Protein AF-A0A1Y2IW12-F1 (afdb_monomer_lite)

Organism: Trametes coccinea (strain BRFM310) (NCBI:txid1353009)

Foldseek 3Di:
DLVVVLVVLVVPCVDPPNVLDLVSLQSNLVSLQVVQQQDPDVPPPDPDDSAGDPVSLVSSLVSLVSSCVNPVPPPSSVVCNVCSVVVRCVVPPPDDDPPPDPPDDDDDDDPDDDDDDD

Secondary structure (DSSP, 8-state):
-HHHHHHHHHHHTTSTTGGG-HHHHHHHHHHHHHHHS------TT-TT-----HHHHHHHHHHHHHHHHH-TT-HHHHHHHHHHHHHHHGGGSS------------------------

Radius of gyration: 27.44 Å; chains: 1; bounding box: 100×24×41 Å

pLDDT: mean 77.06, std 19.29, range [40.88, 96.38]

Sequence (118 aa):
MHRRAMEELDLYLPSYPYQDNPVLHVYAGLIALYLAQPVGDNSEETIYDQGWNASLVRDAQTHFERARAIDPSNVVAETFLTQLPGAVQGTRVQNTPDSDDEKMEVDDLAQGRKRVKA

Structure (mmCIF, N/CA/C/O backbone):
data_AF-A0A1Y2IW12-F1
#
_entry.id   AF-A0A1Y2IW12-F1
#
loop_
_atom_site.group_PDB
_atom_site.id
_atom_site.type_symbol
_atom_site.label_atom_id
_atom_site.label_alt_id
_atom_site.label_comp_id
_atom_site.label_asym_id
_atom_site.label_entity_id
_atom_site.label_seq_id
_atom_site.pdbx_PDB_ins_code
_atom_site.Cartn_x
_atom_site.Cartn_y
_atom_site.Cartn_z
_atom_site.occupancy
_atom_site.B_iso_or_equiv
_atom_site.auth_seq_id
_atom_site.auth_comp_id
_atom_site.auth_asym_id
_atom_site.auth_atom_id
_atom_site.pdbx_PDB_model_num
ATOM 1 N N . MET A 1 1 ? -5.978 -1.137 -16.981 1.00 72.25 1 MET A N 1
ATOM 2 C CA . MET A 1 1 ? -7.114 -1.298 -16.043 1.00 72.25 1 MET A CA 1
ATOM 3 C C . MET A 1 1 ? -6.675 -1.112 -14.591 1.00 72.25 1 MET A C 1
ATOM 5 O O . MET A 1 1 ? -7.268 -0.282 -13.926 1.00 72.25 1 MET A O 1
ATOM 9 N N . HIS A 1 2 ? -5.590 -1.750 -14.137 1.00 84.75 2 HIS A N 1
ATOM 10 C CA . HIS A 1 2 ? -5.084 -1.653 -12.753 1.00 84.75 2 HIS A CA 1
ATOM 11 C C . HIS A 1 2 ? -4.774 -0.231 -12.239 1.00 84.75 2 HIS A C 1
ATOM 13 O O . HIS A 1 2 ? -5.070 0.061 -11.090 1.00 84.75 2 HIS A O 1
ATOM 19 N N . ARG A 1 3 ? -4.271 0.686 -13.085 1.00 87.31 3 ARG A N 1
ATOM 20 C CA . ARG A 1 3 ? -4.056 2.093 -12.677 1.00 87.31 3 ARG A CA 1
ATOM 21 C C . ARG A 1 3 ? -5.349 2.826 -12.305 1.00 87.31 3 ARG A C 1
ATOM 23 O O . ARG A 1 3 ? -5.373 3.516 -11.303 1.00 87.31 3 ARG A O 1
ATOM 30 N N . ARG A 1 4 ? -6.432 2.611 -13.061 1.00 88.81 4 ARG A N 1
ATOM 31 C CA . ARG A 1 4 ? -7.741 3.216 -12.756 1.00 88.81 4 ARG A CA 1
ATOM 32 C C . ARG A 1 4 ? -8.314 2.684 -11.444 1.00 88.81 4 ARG A C 1
ATOM 34 O O . ARG A 1 4 ? -8.857 3.445 -10.662 1.00 88.81 4 ARG A O 1
ATOM 41 N N . ALA A 1 5 ? -8.145 1.384 -11.192 1.00 90.06 5 ALA A N 1
ATOM 42 C CA . ALA A 1 5 ? -8.543 0.788 -9.920 1.00 90.06 5 ALA A CA 1
ATOM 43 C C . ALA A 1 5 ? -7.748 1.375 -8.740 1.00 90.06 5 ALA A C 1
ATOM 45 O O . ALA A 1 5 ? -8.325 1.606 -7.684 1.00 90.06 5 ALA A O 1
ATOM 46 N N . MET A 1 6 ? -6.451 1.653 -8.926 1.00 91.00 6 MET A N 1
ATOM 47 C CA . MET A 1 6 ? -5.641 2.342 -7.917 1.00 91.00 6 MET A CA 1
ATOM 48 C C . MET A 1 6 ? -6.151 3.766 -7.660 1.00 91.00 6 MET A C 1
ATOM 50 O O . MET A 1 6 ? -6.369 4.130 -6.514 1.00 91.00 6 MET A O 1
ATOM 54 N N . GLU A 1 7 ? -6.427 4.537 -8.716 1.00 91.19 7 GLU A N 1
ATOM 55 C CA . GLU A 1 7 ? -6.966 5.902 -8.605 1.00 91.19 7 GLU A CA 1
ATOM 56 C C . GLU A 1 7 ? -8.311 5.941 -7.856 1.00 91.19 7 GLU A C 1
ATOM 58 O O . GLU A 1 7 ? -8.536 6.816 -7.021 1.00 91.19 7 GLU A O 1
ATOM 63 N N . GLU A 1 8 ? -9.204 4.983 -8.120 1.00 91.12 8 GLU A N 1
ATOM 64 C CA . GLU A 1 8 ? -10.467 4.855 -7.385 1.00 91.12 8 GLU A CA 1
ATOM 65 C C . GLU A 1 8 ? -10.237 4.475 -5.917 1.00 91.12 8 GLU A C 1
ATOM 67 O O . GLU A 1 8 ? -10.859 5.056 -5.025 1.00 91.12 8 GLU A O 1
ATOM 72 N N . LEU A 1 9 ? -9.331 3.532 -5.641 1.00 89.19 9 LEU A N 1
ATOM 73 C CA . LEU A 1 9 ? -8.990 3.157 -4.270 1.00 89.19 9 LEU A CA 1
ATOM 74 C C . LEU A 1 9 ? -8.397 4.337 -3.500 1.00 89.19 9 LEU A C 1
ATOM 76 O O . LEU A 1 9 ? -8.839 4.582 -2.384 1.00 89.19 9 LEU A O 1
ATOM 80 N N . ASP A 1 10 ? -7.491 5.112 -4.091 1.00 88.56 10 ASP A N 1
ATOM 81 C CA . ASP A 1 10 ? -6.901 6.299 -3.464 1.00 88.56 10 ASP A CA 1
ATOM 82 C C . ASP A 1 10 ? -7.932 7.397 -3.187 1.00 88.56 10 ASP A C 1
ATOM 84 O O . ASP A 1 10 ? -7.833 8.111 -2.186 1.00 88.56 10 ASP A O 1
ATOM 88 N N . LEU A 1 11 ? -8.954 7.511 -4.039 1.00 91.62 11 LEU A N 1
ATOM 89 C CA . LEU A 1 11 ? -10.056 8.444 -3.837 1.00 91.62 11 LEU A CA 1
ATOM 90 C C . LEU A 1 11 ? -10.928 8.048 -2.637 1.00 91.62 11 LEU A C 1
ATOM 92 O O . LEU A 1 11 ? -11.329 8.912 -1.854 1.00 91.62 11 LEU A O 1
ATOM 96 N N . TYR A 1 12 ? -11.241 6.757 -2.494 1.00 91.12 12 TYR A N 1
ATOM 97 C CA . TYR A 1 12 ? -12.205 6.285 -1.498 1.00 91.12 12 TYR A CA 1
ATOM 98 C C . TYR A 1 12 ? -11.578 5.844 -0.173 1.00 91.12 12 TYR A C 1
ATOM 100 O O . TYR A 1 12 ? -12.216 6.033 0.864 1.00 91.12 12 TYR A O 1
ATOM 108 N N . LEU A 1 13 ? -10.349 5.316 -0.156 1.00 91.19 13 LEU A N 1
ATOM 109 C CA . LEU A 1 13 ? -9.679 4.833 1.060 1.00 91.19 13 LEU A CA 1
ATOM 110 C C . LEU A 1 13 ? -9.655 5.858 2.202 1.00 91.19 13 LEU A C 1
ATOM 112 O O . LEU A 1 13 ? -9.868 5.449 3.335 1.00 91.19 13 LEU A O 1
ATOM 116 N N . PRO A 1 14 ? -9.396 7.159 1.972 1.00 91.25 14 PRO A N 1
ATOM 117 C CA . PRO A 1 14 ? -9.361 8.137 3.059 1.00 91.25 14 PRO A CA 1
ATOM 118 C C . PRO A 1 14 ? -10.731 8.415 3.688 1.00 91.25 14 PRO A C 1
ATOM 120 O O . PRO A 1 14 ? -10.805 9.022 4.753 1.00 91.25 14 PRO A O 1
ATOM 123 N N . SER A 1 15 ? -11.823 8.030 3.023 1.00 90.19 15 SER A N 1
ATOM 124 C CA . SER A 1 15 ? -13.179 8.300 3.496 1.00 90.19 15 SER A CA 1
ATOM 125 C C . SER A 1 15 ? -13.695 7.192 4.416 1.00 90.19 15 SER A C 1
ATOM 127 O O . SER A 1 15 ? -13.397 6.010 4.243 1.00 90.19 15 SER A O 1
ATOM 129 N N . TYR A 1 16 ? -14.499 7.570 5.410 1.00 86.19 16 TYR A N 1
ATOM 130 C CA . TYR A 1 16 ? -15.209 6.609 6.253 1.00 86.19 16 TYR A CA 1
ATOM 131 C C . TYR A 1 16 ? -16.287 5.876 5.429 1.00 86.19 16 TYR A C 1
ATOM 133 O O . TYR A 1 16 ? -17.015 6.543 4.688 1.00 86.19 16 TYR A O 1
ATOM 141 N N . PRO A 1 17 ? -16.448 4.543 5.554 1.00 89.69 17 PRO A N 1
ATOM 142 C CA . PRO A 1 17 ? -15.786 3.615 6.486 1.00 89.69 17 PRO A CA 1
ATOM 143 C C . PRO A 1 17 ? -14.548 2.904 5.907 1.00 89.69 17 PRO A C 1
ATOM 145 O O . PRO A 1 17 ? -14.016 1.980 6.518 1.00 89.69 17 PRO A O 1
ATOM 148 N N . TYR A 1 18 ? -14.107 3.276 4.707 1.00 90.50 18 TYR A N 1
ATOM 149 C CA . TYR A 1 18 ? -13.095 2.539 3.948 1.00 90.50 18 TYR A CA 1
ATOM 150 C C . TYR A 1 18 ? -11.687 2.657 4.534 1.00 90.50 18 TYR A C 1
ATOM 152 O O . TYR A 1 18 ? -10.904 1.715 4.414 1.00 90.50 18 TYR A O 1
ATOM 160 N N . GLN A 1 19 ? -11.392 3.756 5.234 1.00 92.12 19 GLN A N 1
ATOM 161 C CA . GLN A 1 19 ? -10.107 3.961 5.914 1.00 92.12 19 GLN A CA 1
ATOM 162 C C . GLN A 1 19 ? -9.797 2.880 6.960 1.00 92.12 19 GLN A C 1
ATOM 164 O O . GLN A 1 19 ? -8.627 2.585 7.190 1.00 92.12 19 GLN A O 1
ATOM 169 N N . ASP A 1 20 ? -10.831 2.270 7.547 1.00 91.88 20 ASP A N 1
ATOM 170 C CA . ASP A 1 20 ? -10.726 1.271 8.615 1.00 91.88 20 ASP A CA 1
ATOM 171 C C . ASP A 1 20 ? -10.980 -0.154 8.090 1.00 91.88 20 ASP A C 1
ATOM 173 O O . ASP A 1 20 ? -11.184 -1.088 8.863 1.00 91.88 20 ASP A O 1
ATOM 177 N N . ASN A 1 21 ? -10.990 -0.348 6.766 1.00 93.69 21 ASN A N 1
ATOM 178 C CA . ASN A 1 21 ? -11.195 -1.657 6.159 1.00 93.69 21 ASN A CA 1
ATOM 179 C C . ASN A 1 21 ? -9.844 -2.300 5.788 1.00 93.69 21 ASN A C 1
ATOM 181 O O . ASN A 1 21 ? -9.238 -1.909 4.783 1.00 93.69 21 ASN A O 1
ATOM 185 N N . PRO A 1 22 ? -9.375 -3.324 6.528 1.00 94.12 22 PRO A N 1
ATOM 186 C CA . PRO A 1 22 ? -8.060 -3.920 6.295 1.00 94.12 22 PRO A CA 1
ATOM 187 C C . PRO A 1 22 ? -7.963 -4.585 4.916 1.00 94.12 22 PRO A C 1
ATOM 189 O O . PRO A 1 22 ? -6.901 -4.579 4.299 1.00 94.12 22 PRO A O 1
ATOM 192 N N . VAL A 1 23 ? -9.075 -5.109 4.390 1.00 94.75 23 VAL A N 1
ATOM 193 C CA . VAL A 1 23 ? -9.125 -5.781 3.086 1.00 94.75 23 VAL A CA 1
ATOM 194 C C . VAL A 1 23 ? -8.882 -4.791 1.946 1.00 94.75 23 VAL A C 1
ATOM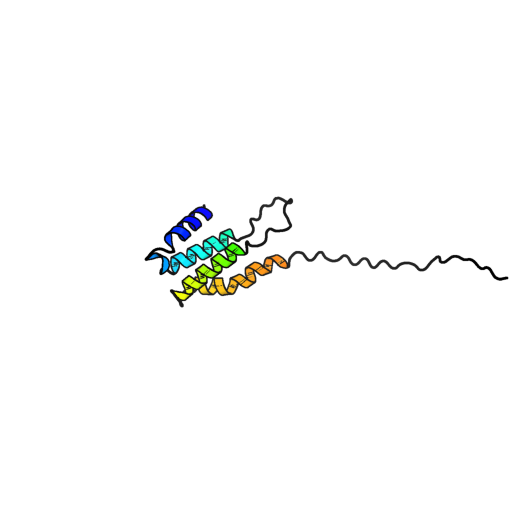 196 O O . VAL A 1 23 ? -8.150 -5.105 1.010 1.00 94.75 23 VAL A O 1
ATOM 199 N N . LEU A 1 24 ? -9.441 -3.580 2.027 1.00 94.38 24 LEU A N 1
ATOM 200 C CA . LEU A 1 24 ? -9.223 -2.551 1.003 1.00 94.38 24 LEU A CA 1
ATOM 201 C C . LEU A 1 24 ? -7.772 -2.065 0.983 1.00 94.38 24 LEU A C 1
ATOM 203 O O . LEU A 1 24 ? -7.207 -1.896 -0.097 1.00 94.38 24 LEU A O 1
ATOM 207 N N . HIS A 1 25 ? -7.144 -1.925 2.154 1.00 94.81 25 HIS A N 1
ATOM 208 C CA . HIS A 1 25 ? -5.707 -1.647 2.235 1.00 94.81 25 HIS A CA 1
ATOM 209 C C . HIS A 1 25 ? -4.877 -2.784 1.626 1.00 94.81 25 HIS A C 1
ATOM 211 O O . HIS A 1 25 ? -3.953 -2.512 0.867 1.00 94.81 25 HIS A O 1
ATOM 217 N N . VAL A 1 26 ? -5.230 -4.054 1.852 1.00 95.88 26 VAL A N 1
ATOM 218 C CA . VAL A 1 26 ? -4.550 -5.181 1.184 1.00 95.88 26 VAL A CA 1
ATOM 219 C C . VAL A 1 26 ? -4.673 -5.089 -0.341 1.00 95.88 26 VAL A C 1
ATOM 221 O O . VAL A 1 26 ? -3.670 -5.244 -1.035 1.00 95.88 26 VAL A O 1
ATOM 224 N N . TYR A 1 27 ? -5.860 -4.801 -0.884 1.00 94.75 27 TYR A N 1
ATOM 225 C CA . TYR A 1 27 ? -6.039 -4.668 -2.335 1.00 94.75 27 TYR A CA 1
ATOM 226 C C . TYR A 1 27 ? -5.245 -3.504 -2.929 1.00 94.75 27 TYR A C 1
ATOM 228 O O . TYR A 1 27 ? -4.601 -3.688 -3.963 1.00 94.75 27 TYR A O 1
ATOM 236 N N . ALA A 1 28 ? -5.239 -2.342 -2.272 1.00 94.94 28 ALA A N 1
ATOM 237 C CA . ALA A 1 28 ? -4.424 -1.203 -2.689 1.00 94.94 28 ALA A CA 1
ATOM 238 C C . ALA A 1 28 ? -2.931 -1.572 -2.708 1.00 94.94 28 ALA A C 1
ATOM 240 O O . ALA A 1 28 ? -2.243 -1.333 -3.701 1.00 94.94 28 ALA A O 1
ATOM 241 N N . GLY A 1 29 ? -2.452 -2.2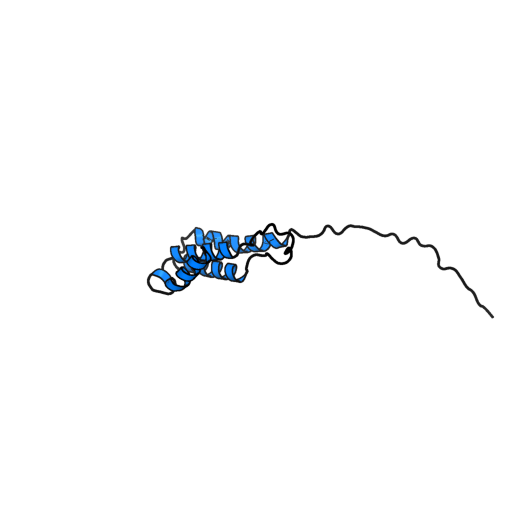65 -1.668 1.00 94.62 29 GLY A N 1
ATOM 242 C CA . GLY A 1 29 ? -1.073 -2.746 -1.595 1.00 94.62 29 GLY A CA 1
ATOM 243 C C . GLY A 1 29 ? -0.712 -3.724 -2.716 1.00 94.62 29 GLY A C 1
ATOM 244 O O . GLY A 1 29 ? 0.333 -3.585 -3.348 1.00 94.62 29 GLY A O 1
ATOM 245 N N . LEU A 1 30 ? -1.591 -4.679 -3.024 1.00 94.62 30 LEU A N 1
ATOM 246 C CA . LEU A 1 30 ? -1.380 -5.650 -4.104 1.00 94.62 30 LEU A CA 1
ATOM 247 C C . LEU A 1 30 ? -1.385 -5.000 -5.492 1.00 94.62 30 LEU A C 1
ATOM 249 O O . LEU A 1 30 ? -0.574 -5.368 -6.341 1.00 94.62 30 LEU A O 1
ATOM 253 N N . ILE A 1 31 ? -2.275 -4.035 -5.732 1.00 94.31 31 ILE A N 1
ATOM 254 C CA . ILE A 1 31 ? -2.341 -3.311 -7.007 1.00 94.31 31 ILE A CA 1
ATOM 255 C C . ILE A 1 31 ? -1.100 -2.434 -7.183 1.00 94.31 31 ILE A C 1
ATOM 257 O O . ILE A 1 31 ? -0.490 -2.471 -8.253 1.00 94.31 31 ILE A O 1
ATOM 261 N N . ALA A 1 32 ? -0.684 -1.706 -6.143 1.00 93.88 32 ALA A N 1
ATOM 262 C CA . ALA A 1 32 ? 0.553 -0.930 -6.155 1.00 93.88 32 ALA A CA 1
ATOM 263 C C . ALA A 1 32 ? 1.769 -1.831 -6.425 1.00 93.88 32 ALA A C 1
ATOM 265 O O . ALA A 1 32 ? 2.583 -1.524 -7.294 1.00 93.88 32 ALA A O 1
ATOM 266 N N . LEU A 1 33 ? 1.839 -2.995 -5.770 1.00 92.81 33 LEU A N 1
ATOM 267 C CA . LEU A 1 33 ? 2.905 -3.973 -5.977 1.00 92.81 33 LEU A CA 1
ATOM 268 C C . LEU A 1 33 ? 2.929 -4.521 -7.408 1.00 92.81 33 LEU A C 1
ATOM 270 O O . LEU A 1 33 ? 3.994 -4.633 -8.006 1.00 92.81 33 LEU A O 1
ATOM 274 N N . TYR A 1 34 ? 1.765 -4.848 -7.968 1.00 91.81 34 TYR A N 1
ATOM 275 C CA . TYR A 1 34 ? 1.645 -5.309 -9.349 1.00 91.81 34 TYR A CA 1
ATOM 276 C C . TYR A 1 34 ? 2.111 -4.240 -10.344 1.00 91.81 34 TYR A C 1
ATOM 278 O O . TYR A 1 34 ? 2.855 -4.537 -11.273 1.00 91.81 34 TYR A O 1
ATOM 286 N N . LEU A 1 35 ? 1.720 -2.982 -10.128 1.00 90.94 35 LEU A N 1
ATOM 287 C CA . LEU A 1 35 ? 2.156 -1.856 -10.956 1.00 90.94 35 LEU A CA 1
ATOM 288 C C . LEU A 1 35 ? 3.649 -1.537 -10.793 1.00 90.94 35 LEU A C 1
ATOM 290 O O . LEU A 1 35 ? 4.224 -0.902 -11.676 1.00 90.94 35 LEU A O 1
ATOM 294 N N . ALA A 1 36 ? 4.259 -1.951 -9.681 1.00 90.00 36 ALA A N 1
ATOM 295 C CA . ALA A 1 36 ? 5.679 -1.773 -9.417 1.00 90.00 36 ALA A CA 1
ATOM 296 C C . ALA A 1 36 ? 6.568 -2.777 -10.156 1.00 90.00 36 ALA A C 1
ATOM 298 O O . ALA A 1 36 ? 7.774 -2.549 -10.230 1.00 90.00 36 ALA A O 1
ATOM 299 N N . GLN A 1 37 ? 6.006 -3.875 -10.667 1.00 89.25 37 GLN A N 1
ATOM 300 C CA . GLN A 1 37 ? 6.776 -4.895 -11.371 1.00 89.25 37 GLN A CA 1
ATOM 301 C C . GLN A 1 37 ? 7.390 -4.324 -12.654 1.00 89.25 37 GLN A C 1
ATOM 303 O O . GLN A 1 37 ? 6.755 -3.513 -13.338 1.00 89.25 37 GLN A O 1
ATOM 308 N N . PRO A 1 38 ? 8.609 -4.755 -13.010 1.00 84.38 38 PRO A N 1
ATOM 309 C CA . PRO A 1 38 ? 9.216 -4.353 -14.263 1.00 84.38 38 PRO A CA 1
ATOM 310 C C . PRO A 1 38 ? 8.384 -4.892 -15.427 1.00 84.38 38 PRO A C 1
ATOM 312 O O . PRO A 1 38 ? 8.037 -6.074 -15.477 1.00 84.38 38 PRO A O 1
ATOM 315 N N . VAL A 1 39 ? 8.023 -4.007 -16.353 1.00 75.69 39 VAL A N 1
ATOM 316 C CA . VAL A 1 39 ? 7.282 -4.391 -17.553 1.00 75.69 39 VAL A CA 1
ATOM 317 C C . VAL A 1 39 ? 8.285 -5.046 -18.487 1.00 75.69 39 VAL A C 1
ATOM 319 O O . VAL A 1 39 ? 9.012 -4.342 -19.172 1.00 75.69 39 VAL A O 1
ATOM 322 N N . GLY A 1 40 ? 8.343 -6.378 -18.470 1.00 66.25 40 GLY A N 1
ATOM 323 C CA . GLY A 1 40 ? 9.151 -7.165 -19.397 1.00 66.25 40 GLY A CA 1
ATOM 324 C C . GLY A 1 40 ? 8.635 -6.994 -20.819 1.00 66.25 40 GLY A C 1
ATOM 325 O O . GLY A 1 40 ? 7.864 -7.813 -21.312 1.00 66.25 40 GLY A O 1
ATOM 326 N N . ASP A 1 41 ? 9.013 -5.893 -21.451 1.00 55.66 41 ASP A N 1
ATOM 327 C CA . ASP A 1 41 ? 8.880 -5.733 -22.881 1.00 55.66 41 ASP A CA 1
ATOM 328 C C . ASP A 1 41 ? 10.097 -6.437 -23.486 1.00 55.66 41 ASP A C 1
ATOM 330 O O . ASP A 1 41 ? 11.238 -6.085 -23.199 1.00 55.66 41 ASP A O 1
ATOM 334 N N . ASN A 1 42 ? 9.867 -7.473 -24.293 1.00 53.88 42 ASN A N 1
ATOM 335 C CA . ASN A 1 42 ? 10.919 -8.217 -25.002 1.00 53.88 42 ASN A CA 1
ATOM 336 C C . ASN A 1 42 ? 11.616 -7.359 -26.087 1.00 53.88 42 ASN A C 1
ATOM 338 O O . ASN A 1 42 ? 12.173 -7.895 -27.044 1.00 53.88 42 ASN A O 1
ATOM 342 N N . SER A 1 43 ? 11.529 -6.032 -25.998 1.00 53.47 43 SER A N 1
ATOM 343 C CA . SER A 1 43 ? 12.199 -5.087 -26.871 1.00 53.47 43 SER A CA 1
ATOM 344 C C . SER A 1 43 ? 13.631 -4.907 -26.360 1.00 53.47 43 SER A C 1
ATOM 346 O O . SER A 1 43 ? 13.884 -4.297 -25.325 1.00 53.47 43 SER A O 1
ATOM 348 N N . GLU A 1 44 ? 14.590 -5.471 -27.096 1.00 56.62 44 GLU A N 1
ATOM 349 C CA . GLU A 1 44 ? 16.034 -5.500 -26.793 1.00 56.62 44 GLU A CA 1
ATOM 350 C C . GLU A 1 44 ? 16.700 -4.110 -26.643 1.00 56.62 44 GLU A C 1
ATOM 352 O O . GLU A 1 44 ? 17.913 -4.012 -26.480 1.00 56.62 44 GLU A O 1
ATOM 357 N N . GLU A 1 45 ? 15.940 -3.013 -26.673 1.00 53.19 45 GLU A N 1
ATOM 358 C CA . GLU A 1 45 ? 16.460 -1.652 -26.818 1.00 53.19 45 GLU A CA 1
ATOM 359 C C . GLU A 1 45 ? 16.419 -0.810 -25.527 1.00 53.19 45 GLU A C 1
ATOM 361 O O . GLU A 1 45 ? 16.784 0.363 -25.542 1.00 53.19 45 GLU A O 1
ATOM 366 N N . THR A 1 46 ? 16.006 -1.355 -24.372 1.00 51.56 46 THR A N 1
ATOM 367 C CA . THR A 1 46 ? 15.961 -0.575 -23.109 1.00 51.56 46 THR A CA 1
ATOM 368 C C . THR A 1 46 ? 16.401 -1.371 -21.872 1.00 51.56 46 THR A C 1
ATOM 370 O O . THR A 1 46 ? 15.720 -1.426 -20.853 1.00 51.56 46 THR A O 1
ATOM 373 N N . ILE A 1 47 ? 17.578 -1.995 -21.950 1.00 53.84 47 ILE A N 1
ATOM 374 C CA . ILE A 1 47 ? 18.088 -2.980 -20.972 1.00 53.84 47 ILE A CA 1
ATOM 375 C C . ILE A 1 47 ? 18.565 -2.370 -19.629 1.00 53.84 47 ILE A C 1
ATOM 377 O O . ILE A 1 47 ? 18.813 -3.107 -18.678 1.00 53.84 47 ILE A O 1
ATOM 381 N N . TYR A 1 48 ? 18.667 -1.045 -19.479 1.00 50.25 48 TYR A N 1
ATOM 382 C CA . TYR A 1 48 ? 19.433 -0.476 -18.355 1.00 50.25 48 TYR A CA 1
ATOM 383 C C . TYR A 1 48 ? 18.663 0.043 -17.132 1.00 50.25 48 TYR A C 1
ATOM 385 O O . TYR A 1 48 ? 19.334 0.449 -16.187 1.00 50.25 48 TYR A O 1
ATOM 393 N N . ASP A 1 49 ? 17.324 0.015 -17.067 1.00 53.44 49 ASP A N 1
ATOM 394 C CA . ASP A 1 49 ? 16.651 0.538 -15.853 1.00 53.44 49 ASP A CA 1
ATOM 395 C C . ASP A 1 49 ? 15.239 0.00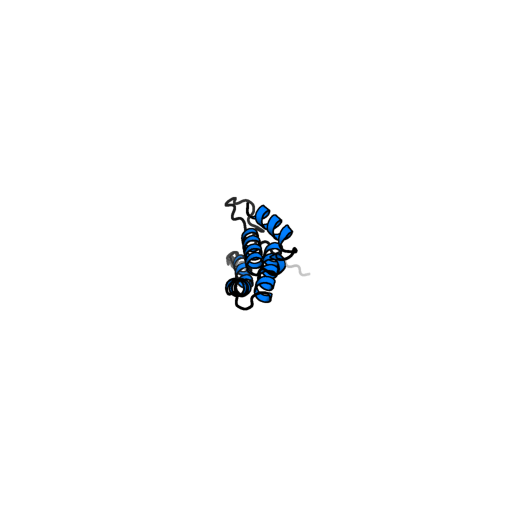6 -15.548 1.00 53.44 49 ASP A C 1
ATOM 397 O O . ASP A 1 49 ? 14.455 0.645 -14.847 1.00 53.44 49 ASP A O 1
ATOM 401 N N . GLN A 1 50 ? 14.872 -1.179 -16.039 1.00 65.75 50 GLN A N 1
ATOM 402 C CA . GLN A 1 50 ? 13.580 -1.787 -15.691 1.00 65.75 50 GLN A CA 1
ATOM 403 C C . GLN A 1 50 ? 13.683 -2.553 -14.367 1.00 65.75 50 GLN A C 1
ATOM 405 O O . GLN A 1 50 ? 13.480 -3.762 -14.292 1.00 65.75 50 GLN A O 1
ATOM 410 N N . GLY A 1 51 ? 14.070 -1.846 -13.308 1.00 76.12 51 GLY A N 1
ATOM 411 C CA . GLY A 1 51 ? 13.911 -2.324 -11.942 1.00 76.12 51 GLY A CA 1
ATOM 412 C C . GLY A 1 51 ? 12.462 -2.185 -11.479 1.00 76.12 51 GLY A C 1
ATOM 413 O O . GLY A 1 51 ? 11.612 -1.602 -12.152 1.00 76.12 51 GLY A O 1
ATOM 414 N N . TRP A 1 52 ? 12.178 -2.696 -10.286 1.00 86.69 52 TRP A N 1
ATOM 415 C CA . TRP A 1 52 ? 10.912 -2.398 -9.628 1.00 86.69 52 TRP A CA 1
ATOM 416 C C . TRP A 1 52 ? 10.761 -0.889 -9.415 1.00 86.69 52 TRP A C 1
ATOM 418 O O . TRP A 1 52 ? 11.708 -0.219 -8.995 1.00 86.69 52 TRP A O 1
ATOM 428 N N . ASN A 1 53 ? 9.559 -0.352 -9.621 1.00 88.44 53 ASN A N 1
ATOM 429 C CA . ASN A 1 53 ? 9.291 1.044 -9.299 1.00 88.44 53 ASN A CA 1
ATOM 430 C C . ASN A 1 53 ? 9.278 1.238 -7.772 1.00 88.44 53 ASN A C 1
ATOM 432 O O . ASN A 1 53 ? 8.308 0.899 -7.092 1.00 88.44 53 ASN A O 1
ATOM 436 N N . ALA A 1 54 ? 10.354 1.821 -7.242 1.00 88.44 54 ALA A N 1
ATOM 437 C CA . ALA A 1 54 ? 10.554 2.010 -5.809 1.00 88.44 54 ALA A CA 1
ATOM 438 C C . ALA A 1 54 ? 9.457 2.846 -5.126 1.00 88.44 54 ALA A C 1
ATOM 440 O O . ALA A 1 54 ? 9.173 2.606 -3.951 1.00 88.44 54 ALA A O 1
ATOM 441 N N . SER A 1 55 ? 8.826 3.802 -5.826 1.00 91.00 55 SER A N 1
ATOM 442 C CA . SER A 1 55 ? 7.735 4.587 -5.234 1.00 91.00 55 SER A CA 1
ATOM 443 C C . SER A 1 55 ? 6.516 3.704 -4.985 1.00 91.00 55 SER A C 1
ATOM 445 O O . SER A 1 55 ? 6.010 3.659 -3.872 1.00 91.00 55 SER A O 1
ATOM 447 N N . LEU A 1 56 ? 6.136 2.901 -5.980 1.00 91.75 56 LEU A N 1
ATOM 448 C CA . LEU A 1 56 ? 4.997 1.989 -5.890 1.00 91.75 56 LEU A CA 1
ATOM 449 C C . LEU A 1 56 ? 5.240 0.846 -4.897 1.00 91.75 56 LEU A C 1
ATOM 451 O O . LEU A 1 56 ? 4.313 0.416 -4.215 1.00 91.75 56 LEU A O 1
ATOM 455 N N . VAL A 1 57 ? 6.487 0.385 -4.752 1.00 92.06 57 VAL A N 1
ATOM 456 C CA . VAL A 1 57 ? 6.858 -0.560 -3.684 1.00 92.06 57 VAL A CA 1
ATOM 457 C C . VAL A 1 57 ? 6.642 0.062 -2.305 1.00 92.06 57 VAL A C 1
ATOM 459 O O . VAL A 1 57 ? 6.098 -0.589 -1.415 1.00 92.06 57 VAL A O 1
ATOM 462 N N . ARG A 1 58 ? 7.054 1.317 -2.110 1.00 92.44 58 ARG A N 1
ATOM 463 C CA . ARG A 1 58 ? 6.862 2.030 -0.842 1.00 92.44 58 ARG A CA 1
ATOM 464 C C . ARG A 1 58 ? 5.381 2.281 -0.545 1.00 92.44 58 ARG A C 1
ATOM 466 O O . ARG A 1 58 ? 4.956 2.156 0.606 1.00 92.44 58 ARG A O 1
ATOM 473 N N . ASP A 1 59 ? 4.595 2.595 -1.567 1.00 93.06 59 ASP A N 1
ATOM 474 C CA . ASP A 1 59 ? 3.147 2.761 -1.431 1.00 93.06 59 ASP A CA 1
ATOM 475 C C . ASP A 1 59 ? 2.501 1.430 -1.023 1.00 93.06 59 ASP A C 1
ATOM 477 O O . ASP A 1 59 ? 1.738 1.374 -0.056 1.00 93.06 59 ASP A O 1
ATOM 481 N N . ALA A 1 60 ? 2.908 0.325 -1.659 1.00 94.50 60 ALA A N 1
ATOM 482 C CA . ALA A 1 60 ? 2.466 -1.015 -1.289 1.00 94.50 60 ALA A CA 1
ATOM 483 C C . ALA A 1 60 ? 2.788 -1.353 0.177 1.00 94.50 60 ALA A C 1
ATOM 485 O O . ALA A 1 60 ? 1.912 -1.826 0.903 1.00 94.50 60 ALA A O 1
ATOM 486 N N . GLN A 1 61 ? 4.008 -1.055 0.642 1.00 94.62 61 GLN A N 1
ATOM 487 C CA . GLN A 1 61 ? 4.401 -1.227 2.049 1.00 94.62 61 GLN A CA 1
ATOM 488 C C . GLN A 1 61 ? 3.477 -0.456 2.991 1.00 94.62 61 GLN A C 1
ATOM 490 O O . GLN A 1 61 ? 2.964 -1.030 3.948 1.00 94.62 61 GLN A O 1
ATOM 495 N N . THR A 1 62 ? 3.213 0.815 2.687 1.00 95.12 62 THR A N 1
ATOM 496 C CA . THR A 1 62 ? 2.354 1.678 3.509 1.00 95.12 62 THR A CA 1
ATOM 497 C C . THR A 1 62 ? 0.945 1.099 3.649 1.00 95.12 62 THR A C 1
ATOM 499 O O . THR A 1 62 ? 0.370 1.091 4.740 1.00 95.12 62 THR A O 1
ATOM 502 N N . HIS A 1 63 ? 0.382 0.574 2.560 1.00 95.62 63 HIS A N 1
ATOM 503 C CA . HIS A 1 63 ? -0.931 -0.062 2.584 1.00 95.62 63 HIS A CA 1
ATOM 504 C C . HIS A 1 63 ? -0.939 -1.368 3.391 1.00 95.62 63 HIS A C 1
ATOM 506 O O . HIS A 1 63 ? -1.835 -1.568 4.212 1.00 95.62 63 HIS A O 1
ATOM 512 N N . PHE A 1 64 ? 0.067 -2.235 3.244 1.00 96.38 64 PHE A N 1
ATOM 513 C CA . PHE A 1 64 ? 0.157 -3.453 4.058 1.00 96.38 64 PHE A CA 1
ATOM 514 C C . PHE A 1 64 ? 0.378 -3.150 5.547 1.00 96.38 64 PHE A C 1
ATOM 516 O O . PHE A 1 64 ? -0.215 -3.806 6.404 1.00 96.38 64 PHE A O 1
ATOM 523 N N . GLU A 1 65 ? 1.164 -2.126 5.882 1.00 95.69 65 GLU A N 1
ATOM 524 C CA . GLU A 1 65 ? 1.338 -1.671 7.264 1.00 95.69 65 GLU A CA 1
ATOM 525 C C . GLU A 1 65 ? 0.018 -1.200 7.876 1.00 95.69 65 GLU A C 1
ATOM 527 O O . GLU A 1 65 ? -0.295 -1.575 9.008 1.00 95.69 65 GLU A O 1
ATOM 532 N N . ARG A 1 66 ? -0.787 -0.439 7.123 1.00 94.88 66 ARG A N 1
ATOM 533 C CA . ARG A 1 66 ? -2.131 -0.030 7.555 1.00 94.88 66 ARG A CA 1
ATOM 534 C C . ARG A 1 66 ? -3.063 -1.221 7.735 1.00 94.88 66 ARG A C 1
ATOM 536 O O . ARG A 1 66 ? -3.735 -1.300 8.759 1.00 94.88 66 ARG A O 1
ATOM 543 N N . ALA A 1 67 ? -3.068 -2.168 6.797 1.00 96.00 67 ALA A N 1
ATOM 544 C CA . ALA A 1 67 ? -3.867 -3.385 6.914 1.00 96.00 67 ALA A CA 1
ATOM 545 C C . ALA A 1 67 ? -3.529 -4.170 8.191 1.00 96.00 67 ALA A C 1
ATOM 547 O O . ALA A 1 67 ? -4.440 -4.565 8.913 1.00 96.00 67 ALA A O 1
ATOM 548 N N . ARG A 1 68 ? -2.237 -4.327 8.511 1.00 96.00 68 ARG A N 1
ATOM 549 C CA . ARG A 1 68 ? -1.770 -4.988 9.741 1.00 96.00 68 ARG A CA 1
ATOM 550 C C . ARG A 1 68 ? -2.093 -4.190 11.007 1.00 96.00 68 ARG A C 1
ATOM 552 O O . ARG A 1 68 ? -2.347 -4.777 12.051 1.00 96.00 68 ARG A O 1
ATOM 559 N N . ALA A 1 69 ? -2.048 -2.860 10.941 1.00 95.31 69 ALA A N 1
ATOM 560 C CA . ALA A 1 69 ? -2.399 -2.010 12.077 1.00 95.31 69 ALA A CA 1
ATOM 561 C C . ALA A 1 69 ? -3.889 -2.126 12.442 1.00 95.31 69 ALA A C 1
ATOM 563 O O . ALA A 1 69 ? -4.230 -2.090 13.621 1.00 95.31 69 ALA A O 1
ATOM 564 N N . ILE A 1 70 ? -4.755 -2.280 11.436 1.00 95.12 70 ILE A N 1
ATOM 565 C CA . ILE A 1 70 ? -6.202 -2.457 11.609 1.00 95.12 70 ILE A CA 1
ATOM 566 C C . ILE A 1 70 ? -6.539 -3.904 11.999 1.00 95.12 70 ILE A C 1
ATOM 568 O O . ILE A 1 70 ? -7.340 -4.128 12.903 1.00 95.12 70 ILE A O 1
ATOM 572 N N . ASP A 1 71 ? -5.920 -4.885 11.339 1.00 96.00 71 ASP A N 1
ATOM 573 C CA . ASP A 1 71 ? -6.083 -6.314 11.609 1.00 96.00 71 ASP A CA 1
ATOM 574 C C . ASP A 1 71 ? -4.713 -6.989 11.807 1.00 96.00 71 ASP A C 1
ATOM 576 O O . ASP A 1 71 ? -4.071 -7.414 10.839 1.00 96.00 71 ASP A O 1
ATOM 580 N N . PRO A 1 72 ? -4.261 -7.135 13.068 1.00 94.69 72 PRO A N 1
ATOM 581 C CA . PRO A 1 72 ? -2.994 -7.791 13.384 1.00 94.69 72 PRO A CA 1
ATOM 582 C C . PRO A 1 72 ? -2.934 -9.272 12.992 1.00 94.69 72 PRO A C 1
ATOM 584 O O . PRO A 1 72 ? -1.842 -9.828 12.931 1.00 94.69 72 PRO A O 1
ATOM 587 N N . SER A 1 73 ? -4.078 -9.919 12.742 1.00 95.06 73 SER A N 1
ATOM 588 C CA . SER A 1 73 ? -4.157 -11.325 12.325 1.00 95.06 73 SER A CA 1
ATOM 589 C C . SER A 1 73 ? -4.120 -11.513 10.804 1.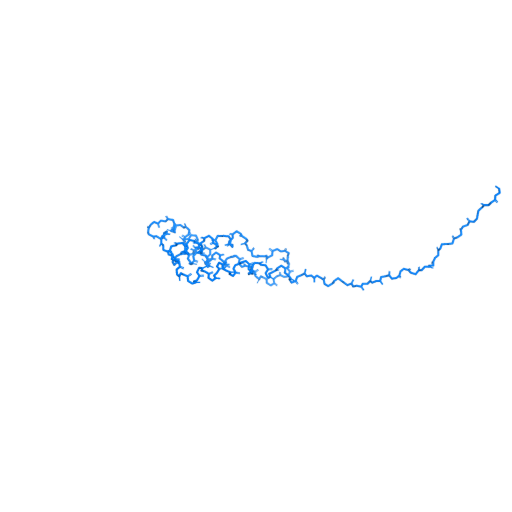00 95.06 73 SER A C 1
ATOM 591 O O . SER A 1 73 ? -4.216 -12.638 10.308 1.00 95.06 73 SER A O 1
ATOM 593 N N . ASN A 1 74 ? -3.959 -10.421 10.048 1.00 93.50 74 ASN A N 1
ATOM 594 C CA . ASN A 1 74 ? -3.953 -10.441 8.595 1.00 93.50 74 ASN A CA 1
ATOM 595 C C . ASN A 1 74 ? -2.662 -11.060 8.034 1.00 93.50 74 ASN A C 1
ATOM 597 O O . ASN A 1 74 ? -1.659 -10.382 7.795 1.00 93.50 74 ASN A O 1
ATOM 601 N N . VAL A 1 75 ? -2.728 -12.363 7.758 1.00 94.88 75 VAL A N 1
ATOM 602 C CA . VAL A 1 75 ? -1.625 -13.159 7.196 1.00 94.88 75 VAL A CA 1
ATOM 603 C C . VAL A 1 75 ? -1.127 -12.597 5.861 1.00 94.88 75 VAL A C 1
ATOM 605 O O . VAL A 1 75 ? 0.063 -12.670 5.561 1.00 94.88 75 VAL A O 1
ATOM 608 N N . VAL A 1 76 ? -2.006 -12.010 5.041 1.00 94.06 76 VAL A N 1
ATOM 609 C CA . VAL A 1 76 ? -1.611 -11.454 3.737 1.00 94.06 76 VAL A CA 1
ATOM 610 C C . VAL A 1 76 ? -0.710 -10.237 3.939 1.00 94.06 76 VAL A C 1
ATOM 612 O O . VAL A 1 76 ? 0.382 -10.180 3.382 1.00 94.06 76 VAL A O 1
ATOM 615 N N . ALA A 1 77 ? -1.114 -9.294 4.788 1.00 93.88 77 ALA A N 1
ATOM 616 C CA . ALA A 1 77 ? -0.300 -8.122 5.092 1.00 93.88 77 ALA A CA 1
ATOM 617 C C . ALA A 1 77 ? 1.062 -8.510 5.695 1.00 93.88 77 ALA A C 1
ATOM 619 O O . ALA A 1 77 ? 2.094 -7.991 5.273 1.00 93.88 77 ALA A O 1
ATOM 620 N N . GLU A 1 78 ? 1.082 -9.457 6.635 1.00 95.38 78 GLU A N 1
ATOM 621 C CA . GLU A 1 78 ? 2.322 -9.940 7.251 1.00 95.38 78 GLU A CA 1
ATOM 622 C C . GLU A 1 78 ? 3.260 -10.594 6.227 1.00 95.38 78 GLU A C 1
ATOM 624 O O . GLU A 1 78 ? 4.427 -10.216 6.122 1.00 95.38 78 GLU A O 1
ATOM 629 N N . THR A 1 79 ? 2.743 -11.522 5.420 1.00 94.50 79 THR A N 1
ATOM 630 C CA . THR A 1 79 ? 3.550 -12.263 4.438 1.00 94.50 79 THR A CA 1
ATOM 631 C C . THR A 1 79 ? 4.190 -11.350 3.396 1.00 94.50 79 THR A C 1
ATOM 633 O O . THR A 1 79 ? 5.377 -11.513 3.101 1.00 94.50 79 THR A O 1
ATOM 636 N N . PHE A 1 80 ? 3.459 -10.364 2.870 1.00 93.12 80 PHE A N 1
ATOM 637 C CA . PHE A 1 80 ? 4.015 -9.422 1.895 1.00 93.12 80 PHE A CA 1
ATOM 638 C C . PHE A 1 80 ? 5.032 -8.461 2.519 1.00 93.12 80 PHE A C 1
ATOM 640 O O . PHE A 1 80 ? 6.066 -8.201 1.901 1.00 93.12 80 PHE A O 1
ATOM 647 N N . LEU A 1 81 ? 4.817 -7.991 3.753 1.00 93.19 81 LEU A N 1
ATOM 648 C CA . LEU A 1 81 ? 5.795 -7.148 4.455 1.00 93.19 81 LEU A CA 1
ATOM 649 C C . LEU A 1 81 ? 7.128 -7.873 4.683 1.00 93.19 81 LEU A C 1
ATOM 651 O O . LEU A 1 81 ? 8.186 -7.261 4.539 1.00 93.19 81 LEU A O 1
ATOM 655 N N . THR A 1 82 ? 7.100 -9.173 4.980 1.00 92.62 82 THR A N 1
ATOM 656 C CA . THR A 1 82 ? 8.319 -9.979 5.146 1.00 92.62 82 THR A CA 1
ATOM 657 C C . THR A 1 82 ? 9.042 -10.242 3.820 1.00 92.62 82 THR A C 1
ATOM 659 O O . THR A 1 82 ? 10.269 -10.297 3.794 1.00 92.62 82 THR A O 1
ATOM 662 N N . GLN A 1 83 ? 8.313 -10.404 2.711 1.00 87.81 83 GLN A N 1
ATOM 663 C CA . GLN A 1 83 ? 8.889 -10.797 1.414 1.00 87.81 83 GLN A CA 1
ATOM 664 C C . GLN A 1 83 ? 9.379 -9.618 0.559 1.00 87.81 83 GLN A C 1
ATOM 666 O O . GLN A 1 83 ? 10.305 -9.774 -0.240 1.00 87.81 83 GLN A O 1
ATOM 671 N N . LEU A 1 84 ? 8.789 -8.434 0.732 1.00 83.50 84 LEU A N 1
ATOM 672 C CA . LEU A 1 84 ? 9.078 -7.232 -0.056 1.00 83.50 84 LEU A CA 1
ATOM 673 C C . LEU A 1 84 ? 10.569 -6.847 -0.149 1.00 83.50 84 LEU A C 1
ATOM 675 O O . LEU A 1 84 ? 11.024 -6.552 -1.257 1.00 83.50 84 LEU A O 1
ATOM 679 N N . PRO A 1 85 ? 11.365 -6.889 0.938 1.00 75.81 85 PRO A N 1
ATOM 680 C CA . PRO A 1 85 ? 12.798 -6.595 0.864 1.00 75.81 85 PRO A CA 1
ATOM 681 C C . PRO A 1 85 ? 13.577 -7.543 -0.065 1.00 75.81 85 PRO A C 1
ATOM 683 O O . PRO A 1 85 ? 14.491 -7.104 -0.761 1.00 75.81 85 PRO A O 1
ATOM 686 N N . GLY A 1 86 ? 13.198 -8.826 -0.113 1.00 70.38 86 GLY A N 1
ATOM 687 C CA . GLY A 1 86 ? 13.866 -9.840 -0.936 1.00 70.38 86 GLY A CA 1
ATOM 688 C C . GLY A 1 86 ? 13.495 -9.764 -2.419 1.00 70.38 86 GLY A C 1
ATOM 689 O O . GLY A 1 86 ? 14.354 -9.951 -3.282 1.00 70.38 86 GLY A O 1
ATOM 690 N N . ALA A 1 87 ? 12.240 -9.427 -2.728 1.00 65.81 87 ALA A N 1
ATOM 691 C CA . ALA A 1 87 ? 11.742 -9.345 -4.104 1.00 65.81 87 ALA A CA 1
ATOM 692 C C . ALA A 1 87 ? 12.399 -8.214 -4.921 1.00 65.81 87 ALA A C 1
ATOM 694 O O . ALA A 1 87 ? 12.670 -8.389 -6.107 1.00 65.81 87 ALA A O 1
ATOM 695 N N . VAL A 1 88 ? 12.709 -7.079 -4.284 1.00 64.25 88 VAL A N 1
ATOM 696 C CA . VAL A 1 88 ? 13.339 -5.915 -4.939 1.00 64.25 88 VAL A CA 1
ATOM 697 C C . VAL A 1 88 ? 14.848 -6.116 -5.155 1.00 64.25 88 VAL A C 1
ATOM 699 O O . VAL A 1 88 ? 15.425 -5.580 -6.101 1.00 64.25 88 VAL A O 1
ATOM 702 N N . GLN A 1 89 ? 15.507 -6.905 -4.299 1.00 58.19 89 GLN A N 1
ATOM 703 C CA . GLN A 1 89 ? 16.954 -7.151 -4.368 1.00 58.19 89 GLN A CA 1
ATOM 704 C C . GLN A 1 89 ? 17.342 -8.246 -5.371 1.00 58.19 89 GLN A C 1
ATOM 706 O O . GLN A 1 89 ? 18.410 -8.150 -5.978 1.00 58.19 89 GLN A O 1
ATOM 711 N N . GLY A 1 90 ? 16.478 -9.244 -5.599 1.00 54.19 90 GLY A N 1
ATOM 712 C CA . GLY A 1 90 ? 16.748 -10.361 -6.516 1.00 54.19 90 GLY A CA 1
ATOM 713 C C . GLY A 1 90 ? 17.056 -9.942 -7.961 1.00 54.19 90 GLY A C 1
ATOM 714 O O . GLY A 1 90 ? 17.833 -10.606 -8.640 1.00 54.19 90 GLY A O 1
ATOM 715 N N . THR A 1 91 ? 16.540 -8.796 -8.413 1.00 51.78 91 THR A N 1
ATOM 716 C CA . THR A 1 91 ? 16.792 -8.240 -9.755 1.00 51.78 91 THR A CA 1
ATOM 717 C C .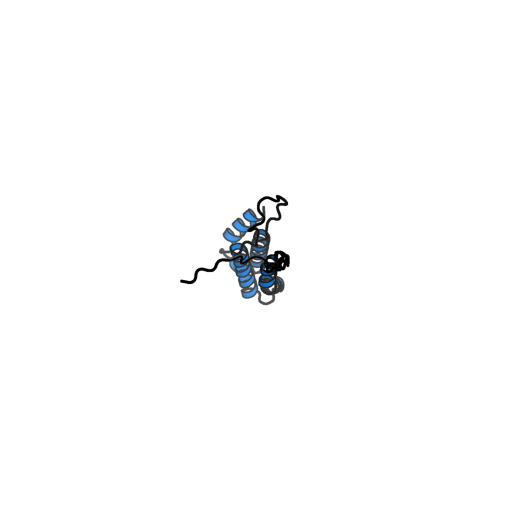 THR A 1 91 ? 18.173 -7.601 -9.941 1.00 51.78 91 THR A C 1
ATOM 719 O O . THR A 1 91 ? 18.567 -7.351 -11.074 1.00 51.78 91 THR A O 1
ATOM 722 N N . ARG A 1 92 ? 18.945 -7.336 -8.874 1.00 47.59 92 ARG A N 1
ATOM 723 C CA . ARG A 1 92 ? 20.244 -6.637 -8.988 1.00 47.59 92 ARG A CA 1
ATOM 724 C C . ARG A 1 92 ? 21.446 -7.573 -9.190 1.00 47.59 92 ARG A C 1
ATOM 726 O O . ARG A 1 92 ? 22.539 -7.086 -9.452 1.00 47.59 92 ARG A O 1
ATOM 733 N N . VAL A 1 93 ? 21.270 -8.892 -9.069 1.00 44.66 93 VAL A N 1
ATOM 734 C CA . VAL A 1 93 ? 22.389 -9.860 -9.001 1.00 44.66 93 VAL A CA 1
ATOM 735 C C . VAL A 1 93 ? 22.656 -10.601 -10.325 1.00 44.66 93 VAL A C 1
ATOM 737 O O . VAL A 1 93 ? 23.662 -11.288 -10.432 1.00 44.66 93 VAL A O 1
ATOM 740 N N . GLN A 1 94 ? 21.837 -10.443 -11.373 1.00 44.53 94 GLN A N 1
ATOM 741 C CA . GLN A 1 94 ? 22.025 -11.217 -12.618 1.00 44.53 94 GLN A CA 1
ATOM 742 C C . GLN A 1 94 ? 22.976 -10.620 -13.670 1.00 44.53 94 GLN A C 1
ATOM 744 O O . GLN A 1 94 ? 23.234 -11.288 -14.662 1.00 44.53 94 GLN A O 1
ATOM 749 N N . ASN A 1 95 ? 23.571 -9.444 -13.446 1.00 43.09 95 ASN A N 1
ATOM 750 C CA . ASN A 1 95 ? 24.539 -8.853 -14.380 1.00 43.09 95 ASN A CA 1
ATOM 751 C C . ASN A 1 95 ? 25.887 -8.583 -13.698 1.00 43.09 95 ASN A C 1
ATOM 753 O O . ASN A 1 95 ? 26.286 -7.434 -13.519 1.00 43.09 95 ASN A O 1
ATOM 757 N N . THR A 1 96 ? 26.608 -9.635 -13.316 1.00 40.88 96 THR A N 1
ATOM 758 C CA . THR A 1 96 ? 28.075 -9.570 -13.311 1.00 40.88 96 THR A CA 1
ATOM 759 C C . THR A 1 96 ? 28.536 -10.073 -14.676 1.00 40.88 96 THR A C 1
ATOM 761 O O . THR A 1 96 ? 28.376 -11.265 -14.938 1.00 40.88 96 THR A O 1
ATOM 764 N N . PRO A 1 97 ? 29.055 -9.208 -15.567 1.00 47.38 97 PRO A N 1
ATOM 765 C CA . PRO A 1 97 ? 29.804 -9.676 -16.720 1.00 47.38 97 PRO A CA 1
ATOM 766 C C . PRO A 1 97 ? 30.962 -10.503 -16.176 1.00 47.38 97 PRO A C 1
ATOM 768 O O . PRO A 1 97 ? 31.717 -10.018 -15.330 1.00 47.38 97 PRO A O 1
ATOM 771 N N . ASP A 1 98 ? 31.037 -11.756 -16.606 1.00 43.78 98 ASP A N 1
ATOM 772 C CA . ASP A 1 98 ? 32.199 -12.603 -16.388 1.00 43.78 98 ASP A CA 1
ATOM 773 C C . ASP A 1 98 ? 33.410 -11.825 -16.922 1.00 43.78 98 ASP A C 1
ATOM 775 O O . ASP A 1 98 ? 33.482 -11.489 -18.106 1.00 43.78 98 ASP A O 1
ATOM 779 N N . SER A 1 99 ? 34.258 -11.370 -16.002 1.00 49.28 99 SER A N 1
ATOM 780 C CA . SER A 1 99 ? 35.429 -10.558 -16.305 1.00 49.28 99 SER A CA 1
ATOM 781 C C . SER A 1 99 ? 36.444 -11.479 -16.959 1.00 49.28 99 SER A C 1
ATOM 783 O O . SER A 1 99 ? 37.173 -12.171 -16.256 1.00 49.28 99 SER A O 1
ATOM 785 N N . ASP A 1 100 ? 36.438 -11.487 -18.290 1.00 53.56 100 ASP A N 1
ATOM 786 C CA . ASP A 1 100 ? 37.324 -12.275 -19.141 1.00 53.56 100 ASP A CA 1
ATOM 787 C C . ASP A 1 100 ? 38.791 -12.048 -18.741 1.00 53.56 100 ASP A C 1
ATOM 789 O O . ASP A 1 100 ? 39.336 -10.940 -18.809 1.00 53.56 100 ASP A O 1
ATOM 793 N N . ASP A 1 101 ? 39.383 -13.113 -18.215 1.00 56.16 101 ASP A N 1
ATOM 794 C CA . 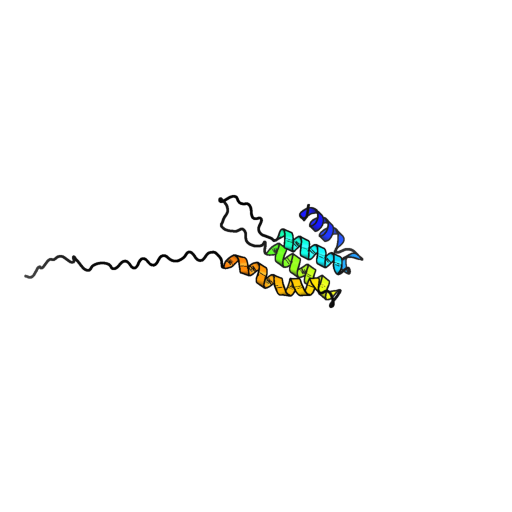ASP A 1 101 ? 40.700 -13.173 -17.597 1.00 56.16 101 ASP A CA 1
ATOM 795 C C . ASP A 1 101 ? 41.761 -13.342 -18.697 1.00 56.16 101 ASP A C 1
ATOM 797 O O . ASP A 1 101 ? 42.371 -14.399 -18.840 1.00 56.16 101 ASP A O 1
ATOM 801 N N . GLU A 1 102 ? 41.997 -12.305 -19.506 1.00 47.50 102 GLU A N 1
ATOM 802 C CA . GLU A 1 102 ? 43.158 -12.279 -20.405 1.00 47.50 102 GLU A CA 1
ATOM 803 C C . GLU A 1 102 ? 44.355 -11.615 -19.713 1.00 47.50 102 GLU A C 1
ATOM 805 O O . GLU A 1 102 ? 44.658 -10.427 -19.865 1.00 47.50 102 GLU A O 1
ATOM 810 N N . LYS A 1 103 ? 45.084 -12.429 -18.943 1.00 51.75 103 LYS A N 1
ATOM 811 C CA . LYS A 1 103 ? 46.473 -12.159 -18.555 1.00 51.75 103 LYS A CA 1
ATOM 812 C C . LYS A 1 103 ? 47.336 -11.965 -19.809 1.00 51.75 103 LYS A C 1
ATOM 814 O O . LYS A 1 103 ? 47.846 -12.928 -20.375 1.00 51.75 103 LYS A O 1
ATOM 819 N N . MET A 1 104 ? 47.570 -10.716 -20.201 1.00 59.22 104 MET A N 1
ATOM 820 C CA . MET A 1 104 ? 48.648 -10.385 -21.134 1.00 59.22 104 MET A CA 1
ATOM 821 C C . MET A 1 104 ? 49.997 -10.389 -20.403 1.00 59.22 104 MET A C 1
ATOM 823 O O . MET A 1 104 ? 50.361 -9.423 -19.730 1.00 59.22 104 MET A O 1
ATOM 827 N N . GLU A 1 105 ? 50.750 -11.482 -20.542 1.00 59.12 105 GLU A N 1
ATOM 828 C CA . GLU A 1 105 ? 52.197 -11.482 -20.312 1.00 59.12 105 GLU A CA 1
ATOM 829 C C . GLU A 1 105 ? 52.861 -10.606 -21.383 1.00 59.12 105 GLU A C 1
ATOM 831 O O . GLU A 1 105 ? 52.866 -10.925 -22.571 1.00 59.12 105 GLU A O 1
ATOM 836 N N . VAL A 1 106 ? 53.385 -9.456 -20.962 1.00 57.94 106 VAL A N 1
ATOM 837 C CA . VAL A 1 106 ? 54.203 -8.590 -21.813 1.00 57.94 106 VAL A CA 1
ATOM 838 C C . VAL A 1 106 ? 55.626 -9.137 -21.849 1.00 57.94 106 VAL A C 1
ATOM 840 O O . VAL A 1 106 ? 56.363 -9.047 -20.869 1.00 57.94 106 VAL A O 1
ATOM 843 N N . ASP A 1 107 ? 55.983 -9.723 -22.991 1.00 49.50 107 ASP A N 1
ATOM 844 C CA . ASP A 1 107 ? 57.314 -10.253 -23.272 1.00 49.50 107 ASP A CA 1
ATOM 845 C C . ASP A 1 107 ? 58.387 -9.153 -23.236 1.00 49.50 107 ASP A C 1
ATOM 847 O O . ASP A 1 107 ? 58.290 -8.088 -23.856 1.00 49.50 107 ASP A O 1
ATOM 851 N N . ASP A 1 108 ? 59.445 -9.461 -22.498 1.00 53.50 108 ASP A N 1
ATOM 852 C CA . ASP A 1 108 ? 60.529 -8.586 -22.081 1.00 53.50 108 ASP A CA 1
ATOM 853 C C . ASP A 1 108 ? 61.617 -8.502 -23.170 1.00 53.50 108 ASP A C 1
ATOM 855 O O . ASP A 1 108 ? 62.709 -9.050 -23.032 1.00 53.50 108 ASP A O 1
ATOM 859 N N . LEU A 1 109 ? 61.339 -7.863 -24.312 1.00 52.38 109 LEU A N 1
ATOM 860 C CA . LEU A 1 109 ? 62.337 -7.695 -25.380 1.00 52.38 109 LEU A CA 1
ATOM 861 C C . LEU A 1 109 ? 62.171 -6.375 -26.148 1.00 52.38 109 LEU A C 1
ATOM 863 O O . LEU A 1 109 ? 61.465 -6.322 -27.149 1.00 52.38 109 LEU A O 1
ATOM 867 N N . ALA A 1 110 ? 62.900 -5.333 -25.717 1.00 54.22 110 ALA A N 1
ATOM 868 C CA . ALA A 1 110 ? 63.723 -4.448 -26.573 1.00 54.22 110 ALA A CA 1
ATOM 869 C C . ALA A 1 110 ? 63.963 -3.053 -25.953 1.00 54.22 110 ALA A C 1
ATOM 871 O O . ALA A 1 110 ? 63.489 -2.040 -26.464 1.00 54.22 110 ALA A O 1
ATOM 872 N N . GLN A 1 111 ? 64.816 -2.947 -24.928 1.00 51.47 111 GLN A N 1
ATOM 873 C CA . GLN A 1 111 ? 65.497 -1.675 -24.641 1.00 51.47 111 GLN A CA 1
ATOM 874 C C . GLN A 1 111 ? 66.877 -1.650 -25.305 1.00 51.47 111 GLN A C 1
ATOM 876 O O . GLN A 1 111 ? 67.927 -1.915 -24.719 1.00 51.47 111 GLN A O 1
ATOM 881 N N . GLY A 1 112 ? 66.859 -1.343 -26.602 1.00 47.97 112 GLY A N 1
ATOM 882 C CA . GLY A 1 112 ? 68.048 -1.100 -27.403 1.00 47.97 112 GLY A CA 1
ATOM 883 C C . GLY A 1 112 ? 68.643 0.297 -27.184 1.00 47.97 112 GLY A C 1
ATOM 884 O O . GLY A 1 112 ? 68.133 1.271 -27.714 1.00 47.97 112 GLY A O 1
ATOM 885 N N . ARG A 1 113 ? 69.805 0.329 -26.516 1.00 54.25 113 ARG A N 1
ATOM 886 C CA . ARG A 1 113 ? 71.031 1.106 -26.833 1.00 54.25 113 ARG A CA 1
ATOM 887 C C . ARG A 1 113 ? 70.943 2.646 -26.972 1.00 54.25 113 ARG A C 1
ATOM 889 O O . ARG A 1 113 ? 70.407 3.151 -27.950 1.00 54.25 113 ARG A O 1
ATOM 896 N N . LYS A 1 114 ? 71.819 3.359 -26.240 1.00 53.09 114 LYS A N 1
ATOM 897 C CA . LYS A 1 114 ? 73.135 3.831 -26.756 1.00 53.09 114 LYS A CA 1
ATOM 898 C C . LYS A 1 114 ? 73.976 4.562 -25.691 1.00 53.09 114 LYS A C 1
ATOM 900 O O . LYS A 1 114 ? 73.485 5.372 -24.920 1.00 53.09 114 LYS A O 1
ATOM 905 N N . ARG A 1 115 ? 75.277 4.251 -25.713 1.00 51.97 115 ARG A N 1
ATOM 906 C CA . ARG A 1 115 ? 76.394 4.905 -25.007 1.00 51.97 115 ARG A CA 1
ATOM 907 C C . ARG A 1 115 ? 76.600 6.342 -25.495 1.00 51.97 115 ARG A C 1
ATOM 909 O O . ARG A 1 115 ? 76.524 6.528 -26.703 1.00 51.97 115 ARG A O 1
ATOM 916 N N . VAL A 1 116 ? 77.097 7.233 -24.629 1.00 46.75 116 VAL A N 1
ATOM 917 C CA . VAL A 1 116 ? 78.213 8.153 -24.946 1.00 46.75 116 VAL A CA 1
ATOM 918 C C . VAL A 1 116 ? 79.040 8.381 -23.672 1.00 46.75 116 VAL A C 1
ATOM 920 O O . VAL A 1 116 ? 78.490 8.643 -22.608 1.00 46.75 116 VAL A O 1
ATOM 923 N N . LYS A 1 117 ? 80.364 8.244 -23.795 1.00 46.31 117 LYS A N 1
ATOM 924 C CA . LYS A 1 117 ? 81.382 8.622 -22.808 1.00 46.31 117 LYS A CA 1
ATOM 925 C C . LYS A 1 117 ? 82.398 9.490 -23.555 1.00 46.31 117 LYS A C 1
ATOM 927 O O . LYS A 1 117 ? 82.853 9.052 -24.612 1.00 46.31 117 LYS A O 1
ATOM 932 N N . ALA A 1 118 ? 82.732 10.653 -23.011 1.00 49.53 118 ALA A N 1
ATOM 933 C CA . ALA A 1 118 ? 84.005 11.352 -23.178 1.00 49.53 118 ALA A CA 1
ATOM 934 C C . ALA A 1 118 ? 84.154 12.286 -21.977 1.00 49.53 118 ALA A C 1
ATOM 936 O O . ALA A 1 118 ? 83.209 13.073 -21.752 1.00 49.53 118 ALA A O 1
#